Protein AF-A0A0G1L3V7-F1 (afdb_monomer)

Secondary structure (DSSP, 8-state):
-PPP---TT-EEEEEEEGGGBS-THHHHTS-EEEEEE-TT-TTT-EEEEEEEEGGGHHHHHHTBPPTTTSSS--EEEEEETTEEEEEEEEE-TTSSSS--EEEEETT-HHHHHHHHHHHHHTT--GGG----

pLDDT: mean 83.4, std 11.84, range [41.97, 95.75]

Radius of gyration: 13.83 Å; Cα contacts (8 Å, |Δi|>4): 248; chains: 1; bounding box: 34×30×32 Å

Sequence (132 aa):
MAVMELQPNEQCVIRVVEGALIDKSCIANFPQKVLQIFADDPNWNQLLEVQVPFSQIKEIQKAMIKHYEGPSPWYMDGWLANDRDTVICAFGADDGEGGRIYVFKRDDKKTYQEITDYAISKDIPKEQIDFL

Nearest PDB structures (foldseek):
  3h0x-assembly1_A  TM=2.442E-01  e=6.947E-01  Saccharomyces cerevisiae
  4wv7-assembly1_A  TM=2.067E-01  e=1.508E+00  Homo sapiens
  4r5g-assembly2_B-2  TM=2.267E-01  e=3.687E+00  Escherichia coli K-12
  4wv5-assembly2_B  TM=1.784E-01  e=2.156E+00  Homo sapiens
  4wv7-assembly2_B  TM=2.095E-01  e=4.409E+00  Homo sapiens

Organism: NCBI:txid1619026

Solvent-accessible surface area (backbone atoms only — not comparable to full-atom values): 7354 Å² total; per-residue (Å²): 132,88,75,66,82,78,59,57,75,44,49,26,36,34,40,39,46,55,44,41,35,76,47,62,70,78,56,66,90,39,62,71,44,82,76,45,72,42,87,91,40,80,68,42,43,31,35,32,39,35,49,41,39,49,58,50,53,63,58,46,22,63,26,27,40,39,48,89,74,56,80,72,43,45,64,33,32,35,23,34,68,91,37,78,50,38,31,35,40,35,35,16,30,45,65,88,75,62,37,56,77,48,51,46,50,70,84,43,60,65,61,52,50,54,51,52,54,50,41,45,76,56,69,31,58,71,90,75,70,80,84,127

Foldseek 3Di:
DDADDDDQQFKWWKKDQCLQFQDNVLQVPWDKDFPAADPPDVSRGTIITTIDGPNSLLVRLQRGDAQPRGPAWDKMKTAGPVDRQWIWIKTRLRLVPRIDIGTDGVPPVVVLVVVLVVCVVSVNDSVNSDGD

Structure (mmCIF, N/CA/C/O backbone):
data_AF-A0A0G1L3V7-F1
#
_entry.id   AF-A0A0G1L3V7-F1
#
loop_
_atom_site.group_PDB
_atom_site.id
_atom_site.type_symbol
_atom_site.label_atom_id
_atom_site.label_alt_id
_atom_site.label_comp_id
_atom_site.label_asym_id
_atom_site.label_entity_id
_atom_site.label_seq_id
_atom_site.pdbx_PDB_ins_code
_atom_site.Cartn_x
_atom_site.Cartn_y
_atom_site.Cartn_z
_atom_site.occupancy
_atom_site.B_iso_or_equiv
_atom_site.auth_seq_id
_atom_site.auth_comp_id
_atom_site.auth_asym_id
_atom_site.auth_atom_id
_atom_site.pdbx_PDB_model_num
ATOM 1 N N . MET A 1 1 ? -17.267 12.136 5.019 1.00 43.97 1 MET A N 1
ATOM 2 C CA . MET A 1 1 ? -16.898 10.754 5.391 1.00 43.97 1 MET A CA 1
ATOM 3 C C . MET A 1 1 ? -15.851 10.864 6.475 1.00 43.97 1 MET A C 1
ATOM 5 O O . MET A 1 1 ? -14.988 11.723 6.341 1.00 43.97 1 MET A O 1
ATOM 9 N N . ALA A 1 2 ? -15.987 10.118 7.569 1.00 41.97 2 ALA A N 1
ATOM 10 C CA . ALA A 1 2 ? -14.984 10.126 8.627 1.00 41.97 2 ALA A CA 1
ATOM 11 C C . ALA A 1 2 ? -13.784 9.307 8.143 1.00 41.97 2 ALA A C 1
ATOM 13 O O . ALA A 1 2 ? -13.934 8.129 7.839 1.00 41.97 2 ALA A O 1
ATOM 14 N N . VAL A 1 3 ? -12.628 9.952 8.013 1.00 55.44 3 VAL A N 1
ATOM 15 C CA . VAL A 1 3 ? -11.359 9.264 7.769 1.00 55.44 3 VAL A CA 1
ATOM 16 C C . VAL A 1 3 ? -10.981 8.583 9.085 1.00 55.44 3 VAL A C 1
ATOM 18 O O . VAL A 1 3 ? -10.988 9.240 10.126 1.00 55.44 3 VAL A O 1
ATOM 21 N N . MET A 1 4 ? -10.726 7.273 9.074 1.00 68.38 4 MET A N 1
ATOM 22 C CA . MET A 1 4 ? -10.215 6.584 10.262 1.00 68.38 4 MET A CA 1
ATOM 23 C C . MET A 1 4 ? -8.784 7.061 10.531 1.00 68.38 4 MET A C 1
ATOM 25 O O . MET A 1 4 ? -7.905 6.886 9.690 1.00 68.38 4 MET A O 1
ATOM 29 N N . GLU A 1 5 ? -8.547 7.666 11.694 1.00 76.44 5 GLU A N 1
ATOM 30 C CA . GLU A 1 5 ? -7.207 8.069 12.124 1.00 76.44 5 GLU A CA 1
ATOM 31 C C . GLU A 1 5 ? -6.562 6.947 12.941 1.00 76.44 5 GLU A C 1
ATOM 33 O O . GLU A 1 5 ? -6.988 6.655 14.060 1.00 76.44 5 GLU A O 1
ATOM 38 N N . LEU A 1 6 ? -5.528 6.321 12.375 1.00 83.75 6 LEU A N 1
ATOM 39 C CA . LEU A 1 6 ? -4.708 5.333 13.074 1.00 83.75 6 LEU A CA 1
ATOM 40 C C . LEU A 1 6 ? -3.641 6.015 13.929 1.00 83.75 6 LEU A C 1
ATOM 42 O O . LEU A 1 6 ? -3.052 7.029 13.540 1.00 83.75 6 LEU A O 1
ATOM 46 N N . GLN A 1 7 ? -3.357 5.434 15.090 1.00 88.06 7 GLN A N 1
ATOM 47 C CA . GLN A 1 7 ? -2.272 5.876 15.953 1.00 88.06 7 GLN A CA 1
ATOM 48 C C . GLN A 1 7 ? -0.913 5.477 15.348 1.00 88.06 7 GLN A C 1
ATOM 50 O O . GLN A 1 7 ? -0.766 4.379 14.806 1.00 88.06 7 GLN A O 1
ATOM 55 N N . PRO A 1 8 ? 0.136 6.310 15.484 1.00 88.06 8 PRO A N 1
ATOM 56 C CA . PRO A 1 8 ? 1.445 6.067 14.862 1.00 88.06 8 PRO A CA 1
ATOM 57 C C . PRO A 1 8 ? 2.112 4.721 15.196 1.00 88.06 8 PRO A C 1
ATOM 59 O O . PRO A 1 8 ? 2.942 4.230 14.426 1.00 88.06 8 PRO A O 1
ATOM 62 N N . ASN A 1 9 ? 1.800 4.147 16.357 1.00 91.62 9 ASN A N 1
ATOM 63 C CA . ASN A 1 9 ? 2.379 2.909 16.876 1.00 91.62 9 ASN A CA 1
ATOM 64 C C . ASN A 1 9 ? 1.527 1.659 16.595 1.00 91.62 9 ASN A C 1
ATOM 66 O O . ASN A 1 9 ? 1.972 0.552 16.919 1.00 91.62 9 ASN A O 1
ATOM 70 N N . GLU A 1 10 ? 0.336 1.811 16.007 1.00 93.44 10 GLU A N 1
ATOM 71 C CA . GLU A 1 10 ? -0.504 0.671 15.647 1.00 93.44 10 GLU A CA 1
ATOM 72 C C . GLU A 1 10 ? 0.215 -0.231 14.652 1.00 93.44 10 GLU A C 1
ATOM 74 O O . GLU A 1 10 ? 0.778 0.226 13.656 1.00 93.44 10 GLU A O 1
ATOM 79 N N . GLN A 1 11 ? 0.227 -1.528 14.953 1.00 95.69 11 GLN A N 1
ATOM 80 C CA . GLN A 1 11 ? 0.883 -2.513 14.109 1.00 95.69 11 GLN A CA 1
ATOM 81 C C . GLN A 1 11 ? 0.003 -2.825 12.907 1.00 95.69 11 GLN A C 1
ATOM 83 O O . GLN A 1 11 ? -1.178 -3.146 13.043 1.00 95.69 11 GLN A O 1
ATOM 88 N N . CYS A 1 12 ? 0.616 -2.766 11.739 1.00 94.81 12 CYS A N 1
ATOM 89 C CA . CYS A 1 12 ? 0.024 -3.045 10.449 1.00 94.81 12 CYS A CA 1
ATOM 90 C C . CYS A 1 12 ? 0.751 -4.240 9.836 1.00 94.81 12 CYS A C 1
ATOM 92 O O . CYS A 1 12 ? 1.944 -4.442 10.064 1.00 94.81 12 CYS A O 1
ATOM 94 N N . VAL A 1 13 ? 0.030 -5.020 9.046 1.00 95.56 13 VAL A N 1
ATOM 95 C CA . VAL A 1 13 ? 0.601 -6.019 8.150 1.00 95.56 13 VAL A CA 1
ATOM 96 C C . VAL A 1 13 ? 0.417 -5.475 6.748 1.00 95.56 13 VAL A C 1
ATOM 98 O O . VAL A 1 13 ? -0.720 -5.276 6.332 1.00 95.56 13 VAL A O 1
ATOM 101 N N . ILE A 1 14 ? 1.514 -5.195 6.055 1.00 94.44 14 ILE A N 1
ATOM 102 C CA . ILE A 1 14 ? 1.496 -4.668 4.689 1.00 94.44 14 ILE A CA 1
ATOM 103 C C . ILE A 1 14 ? 2.014 -5.710 3.704 1.00 94.44 14 ILE A C 1
ATOM 105 O O . ILE A 1 14 ? 2.899 -6.496 4.029 1.00 94.44 14 ILE A O 1
ATOM 109 N N . ARG A 1 15 ? 1.474 -5.693 2.493 1.00 92.56 15 ARG A N 1
ATOM 110 C CA . ARG A 1 15 ? 1.925 -6.440 1.329 1.00 92.56 15 ARG A CA 1
ATOM 111 C C . ARG A 1 15 ? 2.602 -5.461 0.381 1.00 92.56 15 ARG A C 1
ATOM 113 O O . ARG A 1 15 ? 2.002 -4.472 -0.031 1.00 92.56 15 ARG A O 1
ATOM 120 N N . VAL A 1 16 ? 3.863 -5.716 0.062 1.00 89.62 16 VAL A N 1
ATOM 121 C CA . VAL A 1 16 ? 4.671 -4.858 -0.810 1.00 89.62 16 VAL A CA 1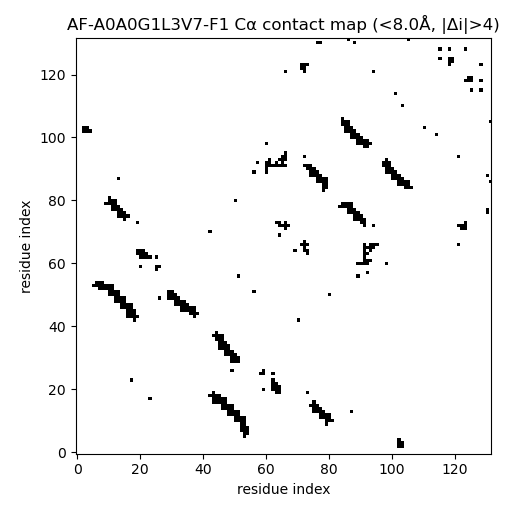
ATOM 122 C C . VAL A 1 16 ? 5.520 -5.718 -1.733 1.00 89.62 16 VAL A C 1
ATOM 124 O O . VAL A 1 16 ? 6.108 -6.715 -1.312 1.00 89.62 16 VAL A O 1
ATOM 127 N N . VAL A 1 17 ? 5.577 -5.349 -3.010 1.00 87.56 17 VAL A N 1
ATOM 128 C CA . VAL A 1 17 ? 6.490 -5.984 -3.962 1.00 87.56 17 VAL A CA 1
ATOM 129 C C . VAL A 1 17 ? 7.884 -5.423 -3.735 1.00 87.56 17 VAL A C 1
ATOM 131 O O . VAL A 1 17 ? 8.096 -4.217 -3.774 1.00 87.56 17 VAL A O 1
ATOM 134 N N . GLU A 1 18 ? 8.854 -6.293 -3.474 1.00 85.88 18 GLU A N 1
ATOM 135 C CA . GLU A 1 18 ? 10.214 -5.880 -3.125 1.00 85.88 18 GLU A CA 1
ATOM 136 C C . GLU A 1 18 ? 10.887 -5.101 -4.263 1.00 85.88 18 GLU A C 1
ATOM 138 O O . GLU A 1 18 ? 11.630 -4.152 -4.018 1.00 85.88 18 GLU A O 1
ATOM 143 N N . GLY A 1 19 ? 10.595 -5.474 -5.511 1.00 82.00 19 GLY A N 1
ATOM 144 C CA . GLY A 1 19 ? 11.033 -4.748 -6.700 1.00 82.00 19 GLY A CA 1
ATOM 145 C C . GLY A 1 19 ? 10.485 -3.324 -6.809 1.00 82.00 19 GLY A C 1
ATOM 146 O O . GLY A 1 19 ? 11.070 -2.510 -7.511 1.00 82.00 19 GLY A O 1
ATOM 147 N N . ALA A 1 20 ? 9.414 -2.994 -6.080 1.00 82.06 20 ALA A N 1
ATOM 148 C CA . ALA A 1 20 ? 8.853 -1.649 -6.034 1.00 82.06 20 ALA A CA 1
ATOM 149 C C . ALA A 1 20 ? 9.620 -0.701 -5.098 1.00 82.06 20 ALA A C 1
ATOM 151 O O . ALA A 1 20 ? 9.284 0.478 -5.049 1.00 82.06 20 ALA A O 1
ATOM 152 N N . LEU A 1 21 ? 10.619 -1.180 -4.344 1.00 85.62 21 LEU A N 1
ATOM 153 C CA . LEU A 1 21 ? 11.394 -0.375 -3.398 1.00 85.62 21 LEU A CA 1
ATOM 154 C C . LEU A 1 21 ? 12.772 -0.012 -3.972 1.00 85.62 21 LEU A C 1
ATOM 156 O O . LEU A 1 21 ? 13.586 -0.885 -4.268 1.00 85.62 21 LEU A O 1
ATOM 160 N N . ILE A 1 22 ? 13.062 1.289 -4.046 1.00 83.19 22 ILE A N 1
ATOM 161 C CA . ILE A 1 22 ? 14.391 1.842 -4.347 1.00 83.19 22 ILE A CA 1
ATOM 162 C C . ILE A 1 22 ? 15.366 1.498 -3.213 1.00 83.19 22 ILE A C 1
ATOM 164 O O . ILE A 1 22 ? 16.506 1.105 -3.463 1.00 83.19 22 ILE A O 1
ATOM 168 N N . ASP A 1 23 ? 14.912 1.628 -1.963 1.00 83.25 23 ASP A N 1
ATOM 169 C CA . ASP A 1 23 ? 15.693 1.310 -0.769 1.00 83.25 23 ASP A CA 1
ATOM 170 C C . ASP A 1 23 ? 15.016 0.207 0.049 1.00 83.25 23 ASP A C 1
ATOM 172 O O . ASP A 1 23 ? 14.084 0.439 0.817 1.00 83.25 23 ASP A O 1
ATOM 176 N N . LYS A 1 24 ? 15.532 -1.016 -0.080 1.00 85.06 24 LYS A N 1
ATOM 177 C CA . LYS A 1 24 ? 15.025 -2.194 0.640 1.00 85.06 24 LYS A CA 1
ATOM 178 C C . LYS A 1 24 ? 15.317 -2.151 2.144 1.00 85.06 24 LYS A C 1
ATOM 180 O O . LYS A 1 24 ? 14.707 -2.898 2.909 1.00 85.06 24 LYS A O 1
ATOM 185 N N . SER A 1 25 ? 16.229 -1.288 2.597 1.00 87.44 25 SER A N 1
ATOM 186 C CA . SER A 1 25 ? 16.564 -1.176 4.019 1.00 87.44 25 SER A CA 1
ATOM 187 C C . SER A 1 25 ? 15.393 -0.652 4.857 1.00 87.44 25 SER A C 1
ATOM 189 O O . SER A 1 25 ? 15.304 -0.990 6.039 1.00 87.44 25 SER A O 1
ATOM 191 N N . CYS A 1 26 ? 14.441 0.063 4.235 1.00 87.12 26 CYS A N 1
ATOM 192 C CA . CYS A 1 26 ? 13.246 0.579 4.906 1.00 87.12 26 CYS A CA 1
ATOM 193 C C . CYS A 1 26 ? 12.356 -0.525 5.499 1.00 87.12 26 CYS A C 1
ATOM 195 O O . CYS A 1 26 ? 11.653 -0.275 6.475 1.00 87.12 26 CYS A O 1
ATOM 197 N N . ILE A 1 27 ? 12.426 -1.750 4.964 1.00 90.00 27 ILE A N 1
ATOM 198 C CA . ILE A 1 27 ? 11.687 -2.908 5.483 1.00 90.00 27 ILE A CA 1
ATOM 199 C C . ILE A 1 27 ? 12.583 -3.947 6.177 1.00 90.00 27 ILE A C 1
ATOM 201 O O . ILE A 1 27 ? 12.076 -4.819 6.880 1.00 90.00 27 ILE A O 1
ATOM 205 N N . ALA A 1 28 ? 13.9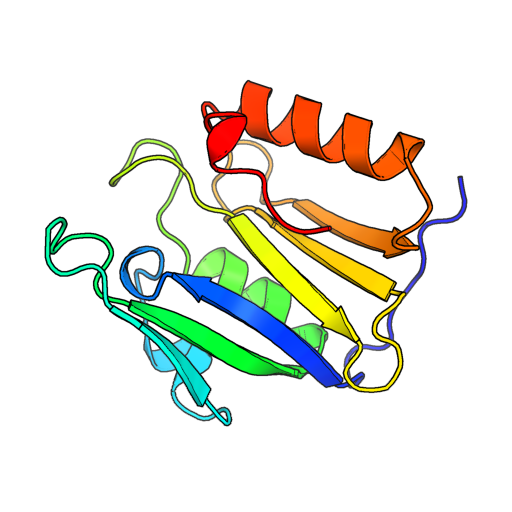09 -3.863 6.027 1.00 89.00 28 ALA A N 1
ATOM 206 C CA . ALA A 1 28 ? 14.857 -4.912 6.427 1.00 89.00 28 ALA A CA 1
ATOM 207 C C . ALA A 1 28 ? 14.852 -5.253 7.929 1.00 89.00 28 ALA A C 1
ATOM 209 O O . ALA A 1 28 ? 15.128 -6.390 8.301 1.00 89.00 28 ALA A O 1
ATOM 210 N N . ASN A 1 29 ? 14.531 -4.285 8.791 1.00 90.62 29 ASN A N 1
ATOM 211 C CA . ASN A 1 29 ? 14.526 -4.469 10.249 1.00 90.62 29 ASN A CA 1
ATOM 212 C C . ASN A 1 29 ? 13.183 -4.966 10.806 1.00 90.62 29 ASN A C 1
ATOM 214 O O . ASN A 1 29 ? 13.040 -5.121 12.020 1.00 90.62 29 ASN A O 1
ATOM 218 N N . PHE A 1 30 ? 12.195 -5.189 9.943 1.00 93.94 30 PHE A N 1
ATOM 219 C CA . PHE A 1 30 ? 10.867 -5.638 10.338 1.00 93.94 30 PHE A CA 1
ATOM 220 C C . PHE A 1 30 ? 10.685 -7.132 10.061 1.00 93.94 30 PHE A C 1
ATOM 222 O O . PHE A 1 30 ? 11.330 -7.663 9.158 1.00 93.94 30 PHE A O 1
ATOM 229 N N . PRO A 1 31 ? 9.812 -7.835 10.805 1.00 94.25 31 PRO A N 1
ATOM 230 C CA . PRO A 1 31 ? 9.438 -9.202 10.467 1.00 94.25 31 PRO A CA 1
ATOM 231 C C . PRO A 1 31 ? 8.847 -9.270 9.054 1.00 94.25 31 PRO A C 1
ATOM 233 O O . PRO A 1 31 ? 7.926 -8.513 8.737 1.00 94.25 31 PRO A O 1
ATOM 236 N N . GLN A 1 32 ? 9.363 -10.183 8.226 1.00 94.44 32 GLN A N 1
ATOM 237 C CA . GLN A 1 32 ? 8.942 -10.361 6.835 1.00 94.44 32 GLN A CA 1
ATOM 238 C C . GLN A 1 32 ? 8.585 -11.815 6.544 1.00 94.44 32 GLN A C 1
ATOM 240 O O . GLN A 1 32 ? 9.179 -12.745 7.095 1.00 94.44 32 GLN A O 1
ATOM 245 N N . LYS A 1 33 ? 7.661 -12.006 5.610 1.00 94.81 33 LYS A N 1
ATOM 246 C CA . LYS A 1 33 ? 7.293 -13.301 5.054 1.00 94.81 33 LYS A CA 1
ATOM 247 C C . LYS A 1 33 ? 7.141 -13.172 3.543 1.0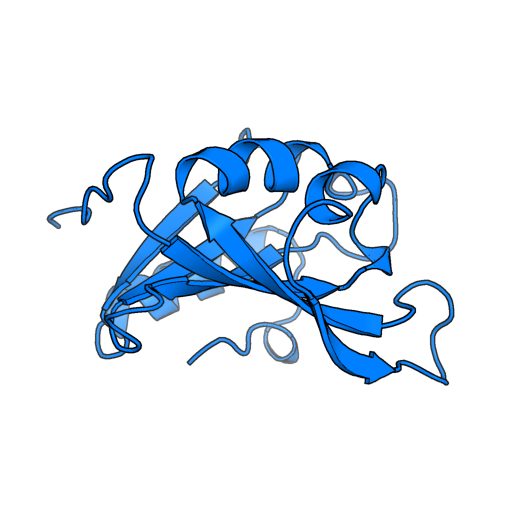0 94.81 33 LYS A C 1
ATOM 249 O O . LYS A 1 33 ? 6.386 -12.337 3.062 1.00 94.81 33 LYS A O 1
ATOM 254 N N . VAL A 1 34 ? 7.820 -14.033 2.792 1.00 93.00 34 VAL A N 1
ATOM 255 C CA . VAL A 1 34 ? 7.644 -14.116 1.337 1.00 93.00 34 VAL A CA 1
ATOM 256 C C . VAL A 1 34 ? 6.294 -14.771 1.041 1.00 93.00 34 VAL A C 1
ATOM 258 O O . VAL A 1 34 ? 6.040 -15.891 1.488 1.00 93.00 34 VAL A O 1
ATOM 261 N N . LEU A 1 35 ? 5.423 -14.072 0.312 1.00 89.81 35 LEU A N 1
ATOM 262 C CA . LEU A 1 35 ? 4.130 -14.594 -0.139 1.00 89.81 35 LEU A CA 1
ATOM 263 C C . LEU A 1 35 ? 4.229 -15.230 -1.527 1.00 89.81 35 LEU A C 1
ATOM 265 O O . LEU A 1 35 ? 3.616 -16.266 -1.772 1.00 89.81 35 LEU A O 1
ATOM 269 N N . GLN A 1 36 ? 5.002 -14.615 -2.422 1.00 88.69 36 GLN A N 1
ATOM 270 C CA . GLN A 1 36 ? 5.153 -15.050 -3.808 1.00 88.69 36 GLN A CA 1
ATOM 271 C C . GLN A 1 36 ? 6.517 -14.625 -4.354 1.00 88.69 36 GLN A C 1
ATOM 273 O O . GLN A 1 36 ? 7.016 -13.558 -4.010 1.00 88.69 36 GLN A O 1
ATOM 278 N N . ILE A 1 37 ? 7.092 -15.445 -5.234 1.00 87.12 37 ILE A N 1
ATOM 279 C CA . ILE A 1 37 ? 8.287 -15.114 -6.019 1.00 87.12 37 ILE A CA 1
ATOM 280 C C . ILE A 1 37 ? 7.852 -14.973 -7.480 1.00 87.12 37 ILE A C 1
ATOM 282 O O . ILE A 1 37 ? 7.193 -15.865 -8.018 1.00 87.12 37 ILE A O 1
ATOM 286 N N . PHE A 1 38 ? 8.206 -13.861 -8.119 1.00 81.44 38 PHE A N 1
ATOM 287 C CA . PHE A 1 38 ? 7.893 -13.589 -9.521 1.00 81.44 38 PHE A CA 1
ATOM 288 C C . PHE A 1 38 ? 9.024 -14.125 -10.406 1.00 81.44 38 PHE A C 1
ATOM 290 O O . PHE A 1 38 ? 9.963 -13.411 -10.739 1.00 81.44 38 PHE A O 1
ATOM 297 N N . ALA A 1 39 ? 8.958 -15.413 -10.757 1.00 75.94 39 ALA A N 1
ATOM 298 C CA . ALA A 1 39 ? 10.014 -16.081 -11.527 1.00 75.94 39 ALA A CA 1
ATOM 299 C C . ALA A 1 39 ? 10.189 -15.520 -12.953 1.00 75.94 39 ALA A C 1
ATOM 301 O O . ALA A 1 39 ? 11.298 -15.547 -13.484 1.00 75.94 39 ALA A O 1
ATOM 302 N N . ASP A 1 40 ? 9.109 -15.001 -13.546 1.00 74.06 40 ASP A N 1
ATOM 303 C CA . ASP A 1 40 ? 9.073 -14.556 -14.944 1.00 74.06 40 ASP A CA 1
ATOM 304 C C . ASP A 1 40 ? 9.349 -13.049 -15.127 1.00 74.06 40 ASP A C 1
ATOM 306 O O . ASP A 1 40 ? 9.555 -12.606 -16.256 1.00 74.06 40 ASP A O 1
ATOM 310 N N . ASP A 1 41 ? 9.395 -12.260 -14.043 1.00 67.62 41 ASP A N 1
ATOM 311 C CA . ASP A 1 41 ? 9.726 -10.827 -14.089 1.00 67.62 41 ASP A CA 1
ATOM 312 C C . ASP A 1 41 ? 10.777 -10.464 -13.018 1.00 67.62 41 ASP A C 1
ATOM 314 O O . ASP A 1 41 ? 10.442 -10.242 -11.845 1.00 67.62 41 ASP A O 1
ATOM 318 N N . PRO A 1 42 ? 12.068 -10.368 -13.396 1.00 64.38 42 PRO A N 1
ATOM 319 C CA . PRO A 1 42 ? 13.144 -10.071 -12.455 1.00 64.38 42 PRO A CA 1
ATOM 320 C C . PRO A 1 42 ? 13.040 -8.668 -11.845 1.00 64.38 42 PRO A C 1
ATOM 322 O O . PRO A 1 42 ? 13.686 -8.411 -10.829 1.00 64.38 42 PRO A O 1
ATOM 325 N N . ASN A 1 43 ? 12.234 -7.765 -12.418 1.00 67.12 43 ASN A N 1
ATOM 326 C CA . ASN A 1 43 ? 12.049 -6.426 -11.863 1.00 67.12 43 ASN A CA 1
ATOM 327 C C . ASN A 1 43 ? 11.147 -6.431 -10.624 1.00 67.12 43 ASN A C 1
ATOM 329 O O . ASN A 1 43 ? 11.188 -5.482 -9.851 1.00 67.12 43 ASN A O 1
ATOM 333 N N . TRP A 1 44 ? 10.344 -7.480 -10.421 1.00 71.69 44 TRP A N 1
ATOM 334 C CA . TRP A 1 44 ? 9.382 -7.566 -9.317 1.00 71.69 44 TRP A CA 1
ATOM 335 C C . TRP A 1 44 ? 9.966 -8.326 -8.124 1.00 71.69 44 TRP A C 1
ATOM 337 O O . TRP A 1 44 ? 9.688 -8.000 -6.968 1.00 71.69 44 TRP A O 1
ATOM 347 N N . ASN A 1 45 ? 10.833 -9.302 -8.405 1.00 81.69 45 ASN A N 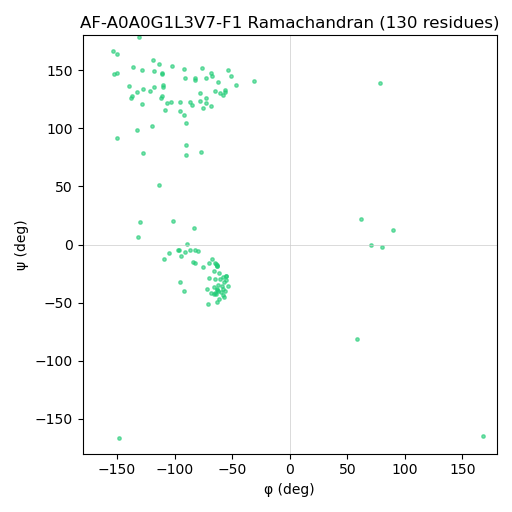1
ATOM 348 C CA . ASN A 1 45 ? 11.486 -10.194 -7.449 1.00 81.69 45 ASN A CA 1
ATOM 349 C C . ASN A 1 45 ? 10.495 -11.017 -6.603 1.00 81.69 45 ASN A C 1
ATOM 351 O O . ASN A 1 45 ? 10.215 -12.173 -6.918 1.00 81.69 45 ASN A O 1
ATOM 355 N N . GLN A 1 46 ? 9.930 -10.437 -5.545 1.00 87.56 46 GLN A N 1
ATOM 356 C CA . GLN A 1 46 ? 9.042 -11.136 -4.617 1.00 87.56 46 GLN A CA 1
ATOM 357 C C . GLN A 1 46 ? 8.002 -10.211 -3.982 1.00 87.56 46 GLN A C 1
ATOM 359 O O . GLN A 1 46 ? 8.270 -9.040 -3.725 1.00 87.56 46 GLN A O 1
ATOM 364 N N . LEU A 1 47 ? 6.822 -10.759 -3.693 1.00 88.94 47 LEU A N 1
ATOM 365 C CA . LEU A 1 47 ? 5.801 -10.134 -2.858 1.00 88.94 47 LEU A CA 1
ATOM 366 C C . LEU A 1 47 ? 6.074 -10.486 -1.395 1.00 88.94 47 LEU A C 1
ATOM 368 O O . LEU A 1 47 ? 6.112 -11.665 -1.028 1.00 88.94 47 LEU A O 1
ATOM 372 N N . LEU A 1 48 ? 6.237 -9.462 -0.566 1.00 92.19 48 LEU A N 1
ATOM 373 C CA . LEU A 1 48 ? 6.535 -9.580 0.854 1.00 92.19 48 LEU A CA 1
ATOM 374 C C . LEU A 1 48 ? 5.338 -9.143 1.690 1.00 92.19 48 LEU A C 1
ATOM 376 O O . LEU A 1 48 ? 4.730 -8.113 1.423 1.00 92.19 48 LEU A O 1
ATOM 380 N N . GLU A 1 49 ? 5.048 -9.903 2.737 1.00 94.25 49 GLU A N 1
ATOM 381 C CA . GLU A 1 49 ? 4.225 -9.488 3.866 1.00 94.25 49 GLU A CA 1
ATOM 382 C C . GLU A 1 49 ? 5.156 -8.992 4.976 1.00 94.25 49 GLU A C 1
ATOM 384 O O . GLU A 1 49 ? 6.041 -9.730 5.411 1.00 94.25 49 GLU A O 1
ATOM 389 N N . VAL A 1 50 ? 4.991 -7.748 5.419 1.00 95.25 50 VAL A N 1
ATOM 390 C CA . VAL A 1 50 ? 5.870 -7.097 6.399 1.00 95.25 50 VAL A CA 1
ATOM 391 C C . VAL A 1 50 ? 5.035 -6.529 7.540 1.00 95.25 50 VAL A C 1
ATOM 393 O O . VAL A 1 50 ? 4.025 -5.863 7.311 1.00 95.25 50 VAL A O 1
ATOM 396 N N . GLN A 1 51 ? 5.458 -6.770 8.781 1.00 95.75 51 GLN A N 1
ATOM 397 C CA . GLN A 1 51 ? 4.797 -6.209 9.957 1.00 95.75 51 GLN A CA 1
ATOM 398 C C . GLN A 1 51 ? 5.490 -4.922 10.414 1.00 95.75 51 GLN A C 1
ATOM 400 O O . GLN A 1 51 ? 6.631 -4.959 10.872 1.00 95.75 51 GLN A O 1
ATOM 405 N N . VAL A 1 52 ? 4.793 -3.787 10.325 1.00 95.62 52 VAL A N 1
ATOM 406 C CA . VAL A 1 52 ? 5.353 -2.454 10.607 1.00 95.62 52 VAL A CA 1
ATOM 407 C C . VAL A 1 52 ? 4.399 -1.599 11.445 1.00 95.62 52 VAL A C 1
ATOM 409 O O . VAL A 1 52 ? 3.184 -1.771 11.354 1.00 95.62 52 VAL A O 1
ATOM 412 N N . PRO A 1 53 ? 4.893 -0.634 12.239 1.00 95.12 53 PRO A N 1
ATOM 413 C CA . PRO A 1 53 ? 4.026 0.387 12.816 1.00 95.12 53 PRO A CA 1
ATOM 414 C C . PRO A 1 53 ? 3.488 1.333 11.732 1.00 95.12 53 PRO A C 1
ATOM 416 O O . PRO A 1 53 ? 4.198 1.651 10.778 1.00 95.12 53 PRO A O 1
ATOM 419 N N . PHE A 1 54 ? 2.266 1.845 11.908 1.00 92.19 54 PHE A N 1
ATOM 420 C CA . PHE A 1 54 ? 1.594 2.731 10.946 1.00 92.19 54 PHE A CA 1
ATOM 421 C C . PHE A 1 54 ? 2.446 3.951 10.558 1.00 92.19 54 PHE A C 1
ATOM 423 O O . PHE A 1 54 ? 2.480 4.359 9.400 1.00 92.19 54 PHE A O 1
ATOM 430 N N . SER A 1 55 ? 3.211 4.501 11.506 1.00 91.25 55 SER A N 1
ATOM 431 C CA . SER A 1 55 ? 4.159 5.599 11.258 1.00 91.25 55 SER A CA 1
ATOM 432 C C . SER A 1 55 ? 5.197 5.317 10.166 1.00 91.25 55 SER A C 1
ATOM 434 O O . SER A 1 55 ? 5.650 6.261 9.521 1.00 91.25 55 SER A O 1
ATOM 436 N N . GLN A 1 56 ? 5.553 4.053 9.926 1.00 92.31 56 GLN A N 1
ATOM 437 C CA . GLN A 1 56 ? 6.570 3.665 8.942 1.00 92.31 56 GLN A CA 1
ATOM 438 C C . GLN A 1 56 ? 6.035 3.598 7.515 1.00 92.31 56 GLN A C 1
ATOM 440 O O . GLN A 1 56 ? 6.814 3.647 6.570 1.00 92.31 56 GLN A O 1
ATOM 445 N N . ILE A 1 57 ? 4.715 3.568 7.330 1.00 89.94 57 ILE A N 1
ATOM 446 C CA . ILE A 1 57 ? 4.087 3.514 6.004 1.00 89.94 57 ILE A CA 1
ATOM 447 C C . ILE A 1 57 ? 4.520 4.705 5.143 1.00 89.94 57 ILE A C 1
ATOM 449 O O . ILE A 1 57 ? 4.802 4.531 3.962 1.00 89.94 57 ILE A O 1
ATOM 453 N N . LYS A 1 58 ? 4.664 5.898 5.735 1.00 86.62 58 LYS A N 1
ATOM 454 C CA . LYS A 1 58 ? 5.160 7.085 5.018 1.00 86.62 58 LYS A CA 1
ATOM 455 C C . LYS A 1 58 ? 6.614 6.955 4.572 1.00 86.62 58 LYS A C 1
ATOM 457 O O 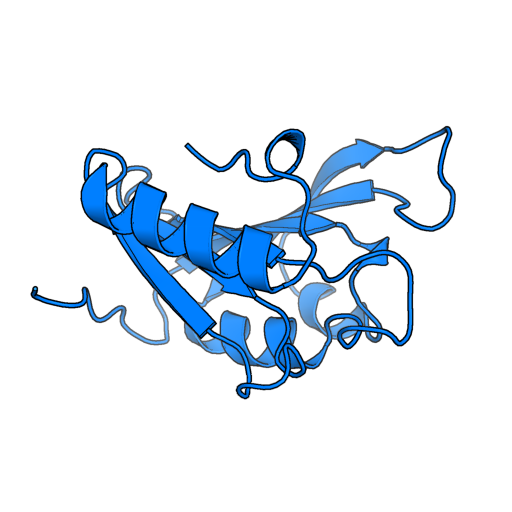. LYS A 1 58 ? 6.967 7.452 3.509 1.00 86.62 58 LYS A O 1
ATOM 462 N N . GLU A 1 59 ? 7.462 6.315 5.371 1.00 88.62 59 GLU A N 1
ATOM 463 C CA . GLU A 1 59 ? 8.863 6.098 4.997 1.00 88.62 59 GLU A CA 1
ATOM 464 C C . GLU A 1 59 ? 8.969 5.048 3.889 1.00 88.62 59 GLU A C 1
ATOM 466 O O . GLU A 1 59 ? 9.711 5.238 2.928 1.00 88.62 59 GLU A O 1
ATOM 471 N N . ILE A 1 60 ? 8.135 4.008 3.946 1.00 88.50 60 ILE A N 1
ATOM 472 C CA . ILE A 1 60 ? 8.046 2.996 2.891 1.00 88.50 60 ILE A CA 1
ATOM 473 C C . ILE A 1 60 ? 7.515 3.618 1.590 1.00 88.50 60 ILE A C 1
ATOM 475 O O . ILE A 1 60 ? 8.100 3.379 0.541 1.00 88.50 60 ILE A O 1
ATOM 479 N N . GLN A 1 61 ? 6.500 4.494 1.637 1.00 87.00 61 GLN A N 1
ATOM 480 C CA . GLN A 1 61 ? 6.026 5.240 0.457 1.00 87.00 61 GLN A CA 1
ATOM 481 C C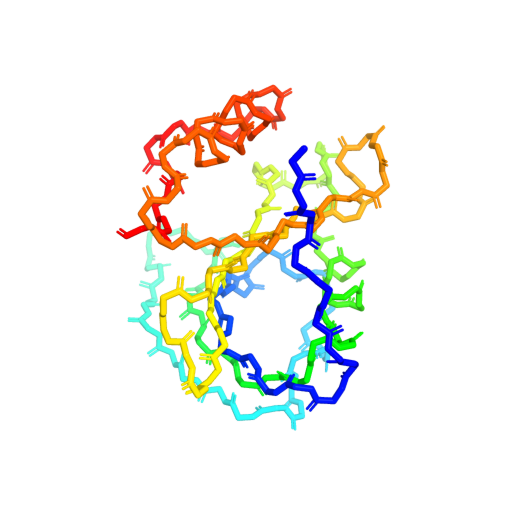 . GLN A 1 61 ? 7.132 6.058 -0.221 1.00 87.00 61 GLN A C 1
ATOM 483 O O . GLN A 1 61 ? 7.175 6.128 -1.447 1.00 87.00 61 GLN A O 1
ATOM 488 N N . LYS A 1 62 ? 8.012 6.702 0.556 1.00 85.31 62 LYS A N 1
ATOM 489 C CA . LYS A 1 62 ? 9.148 7.472 0.016 1.00 85.31 62 LYS A CA 1
ATOM 490 C C . LYS A 1 62 ? 10.217 6.580 -0.602 1.00 85.31 62 LYS A C 1
ATOM 492 O O . LYS A 1 62 ? 10.935 7.025 -1.491 1.00 85.31 62 LYS A O 1
ATOM 497 N N . ALA A 1 63 ? 10.337 5.352 -0.106 1.00 86.88 63 ALA A N 1
ATOM 498 C CA . ALA A 1 63 ? 11.268 4.362 -0.616 1.00 86.88 63 ALA A CA 1
ATOM 499 C C . ALA A 1 63 ? 10.736 3.624 -1.854 1.00 86.88 63 ALA A C 1
ATOM 501 O O . ALA A 1 63 ? 11.477 2.827 -2.423 1.00 86.88 63 ALA A O 1
ATOM 502 N N . MET A 1 64 ? 9.492 3.866 -2.283 1.00 84.00 64 MET A N 1
ATOM 503 C CA . MET A 1 64 ? 8.933 3.266 -3.494 1.00 84.00 64 MET A CA 1
ATOM 504 C C . MET A 1 64 ? 9.456 3.925 -4.772 1.00 84.00 64 MET A C 1
ATOM 506 O O . MET A 1 64 ? 9.783 5.112 -4.792 1.00 84.00 64 MET A O 1
ATOM 510 N N . ILE A 1 65 ? 9.499 3.146 -5.853 1.00 76.25 65 ILE A N 1
ATOM 511 C CA . ILE A 1 65 ? 9.796 3.628 -7.201 1.00 76.25 65 ILE A CA 1
ATOM 512 C C . ILE A 1 65 ? 8.815 4.742 -7.565 1.00 76.25 65 ILE A C 1
ATOM 514 O O . ILE A 1 65 ? 7.599 4.617 -7.403 1.00 76.25 65 ILE A O 1
ATOM 518 N N . LYS A 1 66 ? 9.379 5.842 -8.058 1.00 70.75 66 LYS A N 1
ATOM 519 C CA . LYS A 1 66 ? 8.641 7.028 -8.480 1.00 70.75 66 LYS A CA 1
ATOM 520 C C . LYS A 1 66 ? 7.811 6.720 -9.720 1.00 70.75 66 LYS A C 1
ATOM 522 O O . LYS A 1 66 ? 8.235 5.956 -10.593 1.00 70.75 66 LYS A O 1
ATOM 527 N N . HIS A 1 67 ? 6.640 7.340 -9.811 1.00 62.34 67 HIS A N 1
ATOM 528 C CA . HIS A 1 67 ? 5.793 7.248 -10.995 1.00 62.34 67 HIS A CA 1
ATOM 529 C C . HIS A 1 67 ? 6.598 7.708 -12.226 1.00 62.34 67 HIS A C 1
ATOM 531 O O . HIS A 1 67 ? 7.311 8.707 -12.161 1.00 62.34 67 HIS A O 1
ATOM 537 N N . TYR A 1 68 ? 6.547 6.932 -13.314 1.00 58.81 68 TYR A N 1
ATOM 538 C CA . TYR A 1 68 ? 7.300 7.122 -14.569 1.00 58.81 68 TYR A CA 1
ATOM 539 C C . TYR A 1 68 ? 8.829 6.872 -14.568 1.00 58.81 68 TYR A C 1
ATOM 541 O O . TYR A 1 68 ? 9.434 6.994 -15.634 1.00 58.81 68 TYR A O 1
ATOM 549 N N . GLU A 1 69 ? 9.474 6.497 -13.453 1.00 62.31 69 GLU A N 1
ATOM 550 C CA . GLU A 1 69 ? 10.940 6.259 -13.418 1.00 62.31 69 GLU A CA 1
ATOM 551 C C . GLU A 1 69 ? 11.355 4.772 -13.378 1.00 62.31 69 GLU A C 1
ATOM 553 O O . GLU A 1 69 ? 12.537 4.453 -13.522 1.00 62.31 69 GLU A O 1
ATOM 558 N N . GLY A 1 70 ? 10.409 3.844 -13.229 1.00 58.09 70 GLY A N 1
ATOM 559 C CA . GLY A 1 70 ? 10.661 2.397 -13.231 1.00 58.09 70 GLY A CA 1
ATOM 560 C C . GLY A 1 70 ? 9.480 1.601 -13.802 1.00 58.09 70 GLY A C 1
ATOM 561 O O . GLY A 1 70 ? 8.614 2.201 -14.444 1.00 58.09 70 GLY A O 1
ATOM 562 N N . PRO A 1 71 ? 9.415 0.263 -13.625 1.00 57.44 71 PRO A N 1
ATOM 563 C CA . PRO A 1 71 ? 8.207 -0.493 -13.974 1.00 57.44 71 PRO A CA 1
ATOM 564 C C . PRO A 1 71 ? 6.990 0.125 -13.267 1.00 57.44 71 PRO A C 1
ATOM 566 O O . PRO A 1 71 ? 7.165 0.729 -12.210 1.00 57.44 71 PRO A O 1
ATOM 569 N N . SER A 1 72 ? 5.804 0.010 -13.883 1.00 55.06 72 SER A N 1
ATOM 570 C CA . SER A 1 72 ? 4.573 0.764 -13.585 1.00 55.06 72 SER A CA 1
ATOM 571 C C . SER A 1 72 ? 4.393 1.192 -12.121 1.00 55.06 72 SER A C 1
ATOM 573 O O . SER A 1 72 ? 4.672 0.398 -11.234 1.00 55.06 72 SER A O 1
ATOM 575 N N . PRO A 1 73 ? 3.881 2.405 -11.855 1.00 56.88 73 PRO A N 1
ATOM 576 C CA . PRO A 1 73 ? 3.713 2.960 -10.510 1.00 56.88 73 PRO A CA 1
ATOM 577 C C . PRO A 1 73 ? 3.073 1.975 -9.533 1.00 56.88 73 PRO A C 1
ATOM 579 O O . PRO A 1 73 ? 2.114 1.277 -9.854 1.00 56.88 73 PRO A O 1
ATOM 582 N N . TRP A 1 74 ? 3.623 1.935 -8.324 1.00 72.06 74 TRP A N 1
ATOM 583 C CA . TRP A 1 74 ? 3.303 0.910 -7.344 1.00 72.06 74 TRP A CA 1
ATOM 584 C C . TRP A 1 74 ? 2.528 1.459 -6.155 1.00 72.06 74 TRP A C 1
ATOM 586 O O . TRP A 1 74 ? 2.731 2.587 -5.694 1.00 72.06 74 TRP A O 1
ATOM 596 N N . TYR A 1 75 ? 1.649 0.608 -5.642 1.00 83.12 75 TYR A N 1
ATOM 597 C CA . TYR A 1 75 ? 1.002 0.770 -4.353 1.00 83.12 75 TYR A CA 1
ATOM 598 C C . TYR A 1 75 ? 1.386 -0.411 -3.455 1.00 83.12 75 TYR A C 1
ATOM 600 O O . TYR A 1 75 ? 1.801 -1.469 -3.930 1.00 83.12 75 TYR A O 1
ATOM 608 N N . MET A 1 76 ? 1.259 -0.218 -2.150 1.00 89.62 76 MET A N 1
ATOM 609 C CA . MET A 1 76 ? 1.188 -1.299 -1.176 1.00 89.62 76 MET A CA 1
ATOM 610 C C . MET A 1 76 ? -0.189 -1.300 -0.546 1.00 89.62 76 MET A C 1
ATOM 612 O O . MET A 1 76 ? -0.843 -0.260 -0.437 1.00 89.62 76 MET A O 1
ATOM 616 N N . ASP A 1 77 ? -0.589 -2.456 -0.057 1.00 92.62 77 ASP A N 1
ATOM 617 C CA . ASP A 1 77 ? -1.807 -2.595 0.716 1.00 92.62 77 ASP A CA 1
ATOM 618 C C . ASP A 1 77 ? -1.552 -3.376 2.000 1.00 92.62 77 ASP A C 1
ATOM 620 O O . ASP A 1 77 ? -0.430 -3.786 2.277 1.00 92.62 77 ASP A O 1
ATOM 624 N N . GLY A 1 78 ? -2.571 -3.552 2.826 1.00 93.69 78 GLY A N 1
ATOM 625 C CA . GLY A 1 78 ? -2.442 -4.270 4.074 1.00 93.69 78 GLY A CA 1
ATOM 626 C C . GLY A 1 78 ? -3.645 -4.099 4.973 1.00 93.69 78 GLY A C 1
ATOM 627 O O . GLY A 1 78 ? -4.708 -3.638 4.560 1.00 93.69 78 GLY A O 1
ATOM 628 N N . TRP A 1 79 ? -3.467 -4.456 6.235 1.00 95.25 79 TRP A N 1
ATOM 629 C CA . TRP A 1 79 ? -4.494 -4.320 7.258 1.00 95.25 79 TRP A CA 1
ATOM 630 C C . TRP A 1 79 ? -3.887 -4.080 8.640 1.00 95.25 79 TRP A C 1
ATOM 632 O O . TRP A 1 79 ? -2.702 -4.330 8.876 1.00 95.25 79 TRP A O 1
ATOM 642 N N . LEU A 1 80 ? -4.701 -3.619 9.589 1.00 94.69 80 LEU A N 1
ATOM 643 C CA . LEU A 1 80 ? -4.290 -3.560 10.992 1.00 94.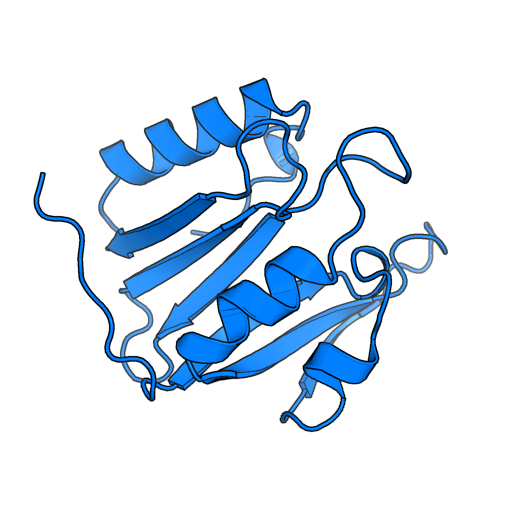69 80 LEU A CA 1
ATOM 644 C C . LEU A 1 80 ? -4.067 -4.972 11.542 1.00 94.69 80 LEU A C 1
ATOM 646 O O . LEU A 1 80 ? -4.926 -5.842 11.421 1.00 94.69 80 LEU A O 1
ATOM 650 N N . ALA A 1 81 ? -2.948 -5.204 12.228 1.00 92.88 81 ALA A N 1
ATOM 651 C CA . ALA A 1 81 ? -2.584 -6.528 12.742 1.00 92.88 81 ALA A CA 1
ATOM 652 C C . ALA A 1 81 ? -3.653 -7.128 13.678 1.00 92.88 81 ALA A C 1
ATOM 654 O O . ALA A 1 81 ? -3.856 -8.341 13.686 1.00 92.88 81 ALA A O 1
ATOM 655 N N . ASN A 1 82 ? -4.357 -6.269 14.422 1.00 93.06 82 ASN A N 1
ATOM 656 C CA . ASN A 1 82 ? -5.423 -6.652 15.349 1.00 93.06 82 ASN A CA 1
ATOM 657 C C . ASN A 1 82 ? -6.838 -6.522 14.752 1.00 93.06 82 ASN A C 1
ATOM 659 O O . ASN A 1 82 ? -7.803 -6.882 15.419 1.00 93.06 82 ASN A O 1
ATOM 663 N N . ASP A 1 83 ? -6.974 -6.003 13.529 1.00 92.50 83 ASP A N 1
ATOM 664 C CA . ASP A 1 83 ? -8.257 -5.775 12.861 1.00 92.50 83 ASP A CA 1
ATOM 665 C C . ASP A 1 83 ? -8.099 -5.907 11.338 1.00 92.50 83 ASP A C 1
ATOM 667 O O . ASP A 1 83 ? -7.808 -4.947 10.623 1.00 92.50 83 ASP A O 1
ATOM 671 N N . ARG A 1 84 ? -8.322 -7.125 10.834 1.00 91.00 84 ARG A N 1
ATOM 672 C CA . ARG A 1 84 ? -8.227 -7.428 9.397 1.00 91.00 84 ARG A CA 1
ATOM 673 C C . ARG A 1 84 ? -9.311 -6.758 8.551 1.00 91.00 84 ARG A C 1
ATOM 675 O O . ARG A 1 84 ? -9.196 -6.776 7.322 1.00 91.00 84 ARG A O 1
ATOM 682 N N . ASP A 1 85 ? -10.345 -6.201 9.178 1.00 92.38 85 ASP A N 1
ATOM 683 C CA . ASP A 1 85 ? -11.391 -5.463 8.477 1.00 92.38 85 ASP A CA 1
ATOM 684 C C . ASP A 1 85 ? -10.984 -4.012 8.234 1.00 92.38 85 ASP A C 1
ATOM 686 O O . ASP A 1 85 ? -11.594 -3.353 7.399 1.00 92.38 85 ASP A O 1
ATOM 690 N N . THR A 1 86 ? -9.953 -3.505 8.913 1.00 93.75 86 THR A N 1
ATOM 691 C CA . THR A 1 86 ? -9.364 -2.200 8.602 1.00 93.75 86 THR A CA 1
ATOM 692 C C . THR A 1 86 ? -8.247 -2.378 7.586 1.00 93.75 86 THR A C 1
ATOM 694 O O . THR A 1 86 ? -7.157 -2.839 7.925 1.00 93.75 86 THR A O 1
ATOM 697 N N . VAL A 1 87 ? -8.535 -2.002 6.345 1.00 93.44 87 VAL A N 1
ATOM 698 C CA . VAL A 1 87 ? -7.639 -2.087 5.194 1.00 93.44 87 VAL A CA 1
ATOM 699 C C . VAL A 1 87 ? -6.845 -0.794 5.062 1.00 93.44 87 VAL A C 1
ATOM 701 O O . VAL A 1 87 ? -7.347 0.302 5.321 1.00 93.44 87 VAL A O 1
ATOM 704 N N . ILE A 1 88 ? -5.593 -0.937 4.650 1.00 93.19 88 ILE A N 1
ATOM 705 C CA . ILE A 1 88 ? -4.657 0.148 4.396 1.00 93.19 88 ILE A CA 1
ATOM 706 C C . ILE A 1 88 ? -4.215 0.029 2.940 1.00 93.19 88 ILE A C 1
ATOM 708 O O . ILE A 1 88 ? -3.843 -1.052 2.508 1.00 93.19 88 ILE A O 1
ATOM 712 N N . CYS A 1 89 ? -4.237 1.125 2.190 1.00 91.62 89 CYS A N 1
ATOM 713 C CA . CYS A 1 89 ? -3.687 1.197 0.836 1.00 91.62 89 CYS A CA 1
ATOM 714 C C . CYS A 1 89 ? -2.836 2.457 0.723 1.00 91.62 89 CYS A C 1
ATOM 716 O O . CYS A 1 89 ? -3.282 3.535 1.111 1.00 91.62 89 CYS A O 1
ATOM 718 N N . ALA A 1 90 ? -1.620 2.348 0.206 1.00 89.75 90 ALA A N 1
ATOM 719 C CA . ALA A 1 90 ? -0.680 3.452 0.125 1.00 89.75 90 ALA A CA 1
ATOM 720 C C . ALA A 1 90 ? 0.043 3.464 -1.223 1.00 89.75 90 ALA A C 1
ATOM 722 O O . ALA A 1 90 ? 0.662 2.479 -1.609 1.00 89.75 90 ALA A O 1
ATOM 723 N N . PHE A 1 91 ? -0.016 4.597 -1.915 1.00 86.75 91 PHE A N 1
ATOM 724 C CA . PHE A 1 91 ? 0.641 4.820 -3.207 1.00 86.75 91 PHE A CA 1
ATOM 725 C C . PHE A 1 91 ? 2.032 5.428 -3.011 1.00 86.75 91 PHE A C 1
ATOM 727 O O . PHE A 1 91 ? 2.245 6.129 -2.022 1.00 86.75 91 PHE A O 1
ATOM 734 N N . GLY A 1 92 ? 2.979 5.185 -3.920 1.00 82.38 92 GLY A N 1
ATOM 735 C CA . GLY A 1 92 ? 4.314 5.794 -3.844 1.00 82.38 92 GLY A CA 1
ATOM 736 C C . GLY A 1 92 ? 4.272 7.322 -3.675 1.00 82.38 92 GLY A C 1
ATOM 737 O O . GLY A 1 92 ? 3.390 7.992 -4.206 1.00 82.38 92 GLY A O 1
ATOM 738 N N . ALA A 1 93 ? 5.227 7.886 -2.926 1.00 68.94 93 ALA A N 1
ATOM 739 C CA . ALA A 1 93 ? 5.242 9.314 -2.570 1.00 68.94 93 ALA A CA 1
ATOM 740 C C . ALA A 1 93 ? 5.395 10.266 -3.772 1.00 68.94 93 ALA A C 1
ATOM 742 O O . ALA A 1 93 ? 5.130 11.460 -3.655 1.00 68.94 93 ALA A O 1
ATOM 743 N N . ASP A 1 94 ? 5.832 9.746 -4.915 1.00 68.31 94 ASP A N 1
ATOM 744 C CA . ASP A 1 94 ? 5.998 10.492 -6.160 1.00 68.31 94 ASP A CA 1
ATOM 745 C C . ASP A 1 94 ? 4.999 9.995 -7.215 1.00 68.31 94 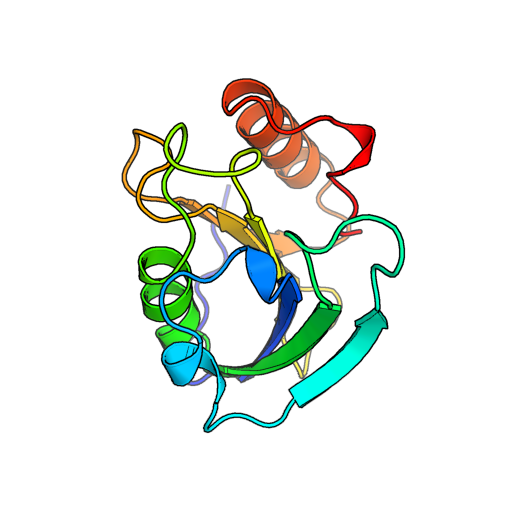ASP A C 1
ATOM 747 O O . ASP A 1 94 ? 5.369 9.627 -8.322 1.00 68.31 94 ASP A O 1
ATOM 751 N N . ASP A 1 95 ? 3.717 9.930 -6.844 1.00 61.22 95 ASP A N 1
ATOM 752 C CA . ASP A 1 95 ? 2.567 9.671 -7.729 1.00 61.22 95 ASP A CA 1
ATOM 753 C C . ASP A 1 95 ? 2.066 10.942 -8.454 1.00 61.22 95 ASP A C 1
ATOM 755 O O . ASP A 1 95 ? 0.950 10.989 -8.988 1.00 61.22 95 ASP A O 1
ATOM 759 N N . GLY A 1 96 ? 2.869 12.012 -8.437 1.00 56.75 96 GLY A N 1
ATOM 760 C CA . GLY A 1 96 ? 2.501 13.348 -8.910 1.00 56.75 96 GLY A CA 1
ATOM 761 C C . GLY A 1 96 ? 1.659 14.174 -7.925 1.00 56.75 96 GLY A C 1
ATOM 762 O O . GLY A 1 96 ? 1.357 15.327 -8.226 1.00 56.75 96 GLY A O 1
ATOM 763 N N . GLU A 1 97 ? 1.288 13.630 -6.758 1.00 62.72 97 GLU A N 1
ATOM 764 C CA . GLU A 1 97 ? 0.487 14.312 -5.724 1.00 62.72 97 GLU A CA 1
ATOM 765 C C . GLU A 1 97 ? 1.056 14.202 -4.298 1.00 62.72 97 GLU A C 1
ATOM 767 O O . GLU A 1 97 ? 0.431 14.675 -3.347 1.00 62.72 97 GLU A O 1
ATOM 772 N N . GLY A 1 98 ? 2.255 13.639 -4.133 1.00 67.62 98 GLY A N 1
ATOM 773 C CA . GLY A 1 98 ? 2.909 13.501 -2.828 1.00 67.62 98 GLY A CA 1
ATOM 774 C C . GLY A 1 98 ? 2.578 12.200 -2.088 1.00 67.62 98 GLY A C 1
ATOM 775 O O . GLY A 1 98 ? 2.887 12.098 -0.898 1.00 67.62 98 GLY A O 1
ATOM 776 N N . GLY A 1 99 ? 1.969 11.222 -2.770 1.00 75.56 99 GLY A N 1
ATOM 777 C CA . GLY A 1 99 ? 1.537 9.949 -2.201 1.00 75.56 99 GLY A CA 1
ATOM 778 C C . GLY A 1 99 ? 0.238 10.063 -1.410 1.00 75.56 99 GLY A C 1
ATOM 779 O O . GLY A 1 99 ? 0.032 10.983 -0.615 1.00 75.56 99 GLY A O 1
ATOM 780 N N . ARG A 1 100 ? -0.647 9.074 -1.563 1.00 86.19 100 ARG A N 1
ATOM 781 C CA . ARG A 1 100 ? -1.871 8.956 -0.753 1.00 86.19 100 ARG A CA 1
ATOM 782 C C . ARG A 1 100 ? -1.885 7.680 0.071 1.00 86.19 100 ARG A C 1
ATOM 784 O O . ARG A 1 100 ? -1.572 6.612 -0.442 1.00 86.19 100 ARG A O 1
ATOM 791 N N . ILE A 1 101 ? -2.280 7.805 1.339 1.00 89.12 101 ILE A N 1
ATOM 792 C CA . ILE A 1 101 ? -2.582 6.678 2.228 1.00 89.12 101 ILE A CA 1
ATOM 793 C C . ILE A 1 101 ? -4.080 6.704 2.507 1.00 89.12 101 ILE A C 1
ATOM 795 O O . ILE A 1 101 ? -4.617 7.708 2.974 1.00 89.12 101 ILE A O 1
ATOM 799 N N . TYR A 1 102 ? -4.732 5.583 2.253 1.00 91.38 102 TYR A N 1
ATOM 800 C CA . TYR A 1 102 ? -6.126 5.331 2.553 1.00 91.38 102 TYR A CA 1
ATOM 801 C C . TYR A 1 102 ? -6.215 4.312 3.682 1.00 91.38 102 TYR A C 1
ATOM 803 O O . TYR A 1 102 ? -5.522 3.295 3.662 1.00 91.38 102 TYR A O 1
ATOM 811 N N . VAL A 1 103 ? -7.087 4.583 4.649 1.00 92.88 103 VAL A N 1
ATOM 812 C CA . VAL A 1 103 ? -7.453 3.652 5.719 1.00 92.88 103 VAL A CA 1
ATOM 813 C C . VAL A 1 103 ? -8.969 3.567 5.748 1.00 92.88 103 VAL A C 1
ATOM 815 O O . VAL A 1 103 ? -9.641 4.590 5.898 1.00 92.88 103 VAL A O 1
ATOM 818 N N . PHE A 1 104 ? -9.513 2.368 5.566 1.00 93.31 104 PHE A N 1
ATOM 819 C CA . PHE A 1 104 ? -10.949 2.173 5.390 1.00 93.31 104 PHE A CA 1
ATOM 820 C C . PHE A 1 104 ? -11.392 0.782 5.843 1.00 93.31 104 PHE A C 1
ATOM 822 O O . PHE A 1 104 ? -10.569 -0.102 6.081 1.00 93.31 104 PHE A O 1
ATOM 829 N N . LYS A 1 105 ? -12.703 0.585 5.992 1.00 93.38 105 LYS A N 1
ATOM 830 C CA . LYS A 1 105 ? -13.262 -0.732 6.308 1.00 93.38 105 LYS A CA 1
ATOM 831 C C . LYS A 1 105 ? -13.409 -1.576 5.046 1.00 93.38 105 LYS A C 1
ATOM 833 O O . LYS A 1 105 ? -13.802 -1.064 4.005 1.00 93.38 105 LYS A O 1
ATOM 838 N N . ARG A 1 106 ? -13.137 -2.877 5.144 1.00 90.25 106 ARG A N 1
ATOM 839 C CA . ARG A 1 106 ? -13.177 -3.840 4.031 1.00 90.25 106 ARG A CA 1
ATOM 840 C C . ARG A 1 106 ? -14.525 -3.859 3.294 1.00 90.25 106 ARG A C 1
ATOM 842 O O . ARG A 1 106 ? -14.569 -4.123 2.098 1.00 90.25 106 ARG A O 1
ATOM 849 N N . ASP A 1 107 ? -15.623 -3.572 3.989 1.00 91.62 107 ASP A N 1
ATOM 850 C CA . ASP A 1 107 ? -16.975 -3.508 3.427 1.00 91.62 107 ASP A CA 1
ATOM 851 C C . ASP A 1 107 ? -17.349 -2.134 2.834 1.00 91.62 107 ASP A C 1
ATOM 853 O O . ASP A 1 107 ? -18.399 -2.005 2.193 1.00 91.62 107 ASP A O 1
ATOM 857 N N . ASP A 1 108 ? -16.485 -1.122 2.969 1.00 92.31 108 ASP A N 1
ATOM 858 C CA . ASP A 1 108 ? -16.667 0.205 2.384 1.00 92.31 108 ASP A CA 1
ATOM 859 C C . ASP A 1 108 ? -16.347 0.196 0.882 1.00 92.31 108 ASP A C 1
ATOM 861 O O . ASP A 1 108 ? -15.297 0.634 0.400 1.00 92.31 108 ASP A O 1
ATOM 865 N N . LYS A 1 109 ? -17.327 -0.288 0.118 1.00 89.94 109 LYS A N 1
ATOM 866 C CA . LYS A 1 109 ? -17.287 -0.340 -1.349 1.00 89.94 109 LYS A CA 1
ATOM 867 C C . LYS A 1 109 ? -17.085 1.028 -1.993 1.00 89.94 109 LYS A C 1
ATOM 869 O O . LYS A 1 109 ? -16.572 1.094 -3.107 1.00 89.94 109 LYS A O 1
ATOM 874 N N . LYS A 1 110 ? -17.521 2.106 -1.334 1.00 92.06 110 LYS A N 1
ATOM 875 C CA . LYS A 1 110 ? -17.397 3.454 -1.883 1.00 92.06 110 LYS A CA 1
ATOM 876 C C . LYS A 1 110 ? -15.935 3.881 -1.858 1.00 92.06 110 LYS A C 1
ATOM 878 O O . LYS A 1 110 ? -15.408 4.261 -2.899 1.00 92.06 110 LYS A O 1
ATOM 883 N N . THR A 1 111 ? -15.281 3.745 -0.707 1.00 90.88 111 THR A N 1
ATOM 884 C CA . THR A 1 111 ? -13.857 4.067 -0.577 1.00 90.88 111 THR A CA 1
ATOM 885 C C . THR A 1 111 ? -13.001 3.154 -1.457 1.00 90.88 111 THR A C 1
ATOM 887 O O . THR A 1 111 ? -12.100 3.639 -2.134 1.00 90.88 111 THR A O 1
ATOM 890 N N . TYR A 1 112 ? -13.328 1.861 -1.559 1.00 90.38 112 TYR A N 1
ATOM 891 C CA . TYR A 1 112 ? -12.647 0.960 -2.498 1.00 90.38 112 TYR A CA 1
ATOM 892 C C . TYR A 1 112 ? -12.732 1.438 -3.957 1.00 90.38 112 TYR A C 1
ATOM 894 O O . TYR A 1 112 ? -11.720 1.453 -4.661 1.00 90.38 112 TYR A O 1
ATOM 902 N N . GLN A 1 113 ? -13.915 1.864 -4.412 1.00 91.00 113 GLN A N 1
ATOM 903 C CA . GLN A 1 113 ? -14.081 2.401 -5.764 1.00 91.00 113 GLN A CA 1
ATOM 904 C C . GLN A 1 113 ? -13.271 3.690 -5.956 1.00 91.00 113 GLN A C 1
ATOM 906 O O . GLN A 1 113 ? -12.588 3.823 -6.965 1.00 91.00 113 GLN A O 1
ATOM 911 N N . GLU A 1 114 ? -13.280 4.598 -4.975 1.00 92.19 114 GLU A N 1
ATOM 912 C CA . GLU A 1 114 ? -12.489 5.837 -5.014 1.00 92.19 114 GLU A CA 1
ATOM 913 C C . GLU A 1 114 ? -10.977 5.555 -5.125 1.00 92.19 114 GLU A C 1
ATOM 915 O O . GLU A 1 114 ? -10.280 6.215 -5.897 1.00 92.19 114 GLU A O 1
ATOM 920 N N . ILE A 1 115 ? -10.466 4.557 -4.396 1.00 90.62 115 ILE A N 1
ATOM 921 C CA . ILE A 1 115 ? -9.058 4.132 -4.475 1.00 90.62 115 ILE A CA 1
ATOM 922 C C . ILE A 1 115 ? -8.758 3.488 -5.831 1.00 90.62 115 ILE A C 1
ATOM 924 O O . ILE A 1 115 ? -7.717 3.761 -6.423 1.00 90.62 115 ILE A O 1
ATOM 928 N N . THR A 1 116 ? -9.670 2.656 -6.334 1.00 90.00 116 THR A N 1
ATOM 929 C CA . THR A 1 116 ? -9.534 1.998 -7.641 1.00 90.00 116 THR A CA 1
ATOM 930 C C . THR A 1 116 ? -9.457 3.032 -8.764 1.00 90.00 116 THR A C 1
ATOM 932 O O . THR A 1 116 ? -8.561 2.969 -9.604 1.00 90.00 116 THR A O 1
ATOM 935 N N . ASP A 1 117 ? -10.350 4.022 -8.754 1.00 90.69 117 ASP A N 1
ATOM 936 C CA . ASP A 1 117 ? -10.358 5.113 -9.731 1.00 90.69 117 ASP A CA 1
ATOM 937 C C . ASP A 1 117 ? -9.075 5.953 -9.635 1.00 90.69 117 ASP A C 1
ATOM 939 O O . ASP A 1 117 ? -8.508 6.348 -10.656 1.00 90.69 117 ASP A O 1
ATOM 943 N N . TYR A 1 118 ? -8.574 6.181 -8.414 1.00 88.81 118 TYR A N 1
ATOM 944 C CA . TYR A 1 118 ? -7.303 6.867 -8.197 1.00 88.81 118 TYR A CA 1
ATOM 945 C C . TYR A 1 118 ? -6.127 6.081 -8.782 1.00 88.81 118 TYR A C 1
ATOM 947 O O . TYR A 1 118 ? -5.354 6.642 -9.552 1.00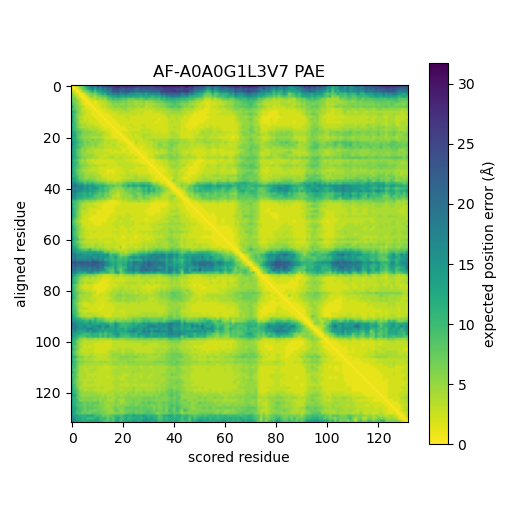 88.81 118 TYR A O 1
ATOM 955 N N . ALA A 1 119 ? -6.019 4.786 -8.492 1.00 85.62 119 ALA A N 1
ATOM 956 C CA . ALA A 1 119 ? -4.969 3.922 -9.025 1.00 85.62 119 ALA A CA 1
ATOM 957 C C . ALA A 1 119 ? -4.974 3.889 -10.565 1.00 85.62 119 ALA A C 1
ATOM 959 O O . ALA A 1 119 ? -3.925 4.050 -11.186 1.00 85.62 119 ALA A O 1
ATOM 960 N N . ILE A 1 120 ? -6.155 3.789 -11.187 1.00 86.69 120 ILE A N 1
ATOM 961 C CA . ILE A 1 120 ? -6.307 3.852 -12.651 1.00 86.69 120 ILE A CA 1
ATOM 962 C C . ILE A 1 120 ? -5.841 5.209 -13.196 1.00 86.69 120 ILE A C 1
ATOM 964 O O . ILE A 1 120 ? -5.172 5.257 -14.224 1.00 86.69 120 ILE A O 1
ATOM 968 N N . SER A 1 121 ? -6.137 6.316 -12.501 1.00 85.06 121 SER A N 1
ATOM 969 C CA . SER A 1 121 ? -5.649 7.655 -12.883 1.00 85.06 121 SER A CA 1
ATOM 970 C C . SER A 1 121 ? -4.123 7.786 -12.827 1.00 85.06 121 SER A C 1
ATOM 972 O O . SER A 1 121 ? -3.556 8.708 -13.410 1.00 85.06 121 SER A O 1
ATOM 974 N N . LYS A 1 122 ? -3.468 6.863 -12.115 1.00 79.31 122 LYS A N 1
ATOM 975 C CA . LYS A 1 122 ? -2.019 6.729 -12.011 1.00 79.31 122 LYS A CA 1
ATOM 976 C C . LYS A 1 122 ? -1.486 5.611 -12.908 1.00 79.31 122 LYS A C 1
ATOM 978 O O . LYS A 1 122 ? -0.391 5.154 -12.640 1.00 79.31 122 LYS A O 1
ATOM 983 N N . ASP A 1 123 ? -2.202 5.171 -13.940 1.00 77.94 123 ASP A N 1
ATOM 984 C CA . ASP A 1 123 ? -1.759 4.124 -14.878 1.00 77.94 123 ASP A CA 1
ATOM 985 C C . ASP A 1 123 ? -1.508 2.740 -14.240 1.00 77.94 123 ASP A C 1
ATOM 987 O O . ASP A 1 123 ? -0.797 1.903 -14.802 1.00 77.94 123 ASP A O 1
ATOM 991 N N . ILE A 1 124 ? -2.111 2.462 -13.078 1.00 78.25 124 ILE A N 1
ATOM 992 C CA . ILE A 1 124 ? -2.097 1.126 -12.469 1.00 78.25 124 ILE A CA 1
ATOM 993 C C . ILE A 1 124 ? -3.242 0.307 -13.084 1.00 78.25 124 ILE A C 1
ATOM 995 O O . ILE A 1 124 ? -4.406 0.708 -12.961 1.00 78.25 124 ILE A O 1
ATOM 999 N N . PRO A 1 125 ? -2.964 -0.836 -13.742 1.00 75.50 125 PRO A N 1
ATOM 1000 C CA . PRO A 1 125 ? -4.009 -1.654 -14.345 1.00 75.50 125 PRO A CA 1
ATOM 1001 C C . PRO A 1 125 ? -4.982 -2.184 -13.294 1.00 75.50 125 PRO A C 1
ATOM 1003 O O . PRO A 1 125 ? -4.572 -2.619 -12.218 1.00 75.50 125 PRO A O 1
ATOM 1006 N N . LYS A 1 126 ? -6.278 -2.197 -13.615 1.00 81.19 126 LYS A N 1
ATOM 1007 C CA . LYS A 1 126 ? -7.333 -2.576 -12.666 1.00 81.19 126 LYS A CA 1
ATOM 1008 C C . LYS A 1 126 ? -7.162 -3.996 -12.125 1.00 81.19 126 LYS A C 1
ATOM 1010 O O . LYS A 1 126 ? -7.445 -4.251 -10.963 1.00 81.19 126 LYS A O 1
ATOM 1015 N N . GLU A 1 127 ? -6.683 -4.906 -12.957 1.00 76.69 127 GLU A N 1
ATOM 1016 C CA . GLU A 1 127 ? -6.372 -6.291 -12.613 1.00 76.69 127 GLU A CA 1
ATOM 1017 C C . GLU A 1 127 ? -5.257 -6.441 -11.568 1.00 76.69 127 GLU A C 1
ATOM 1019 O O . GLU A 1 127 ? -5.159 -7.493 -10.948 1.00 76.69 127 GLU A O 1
ATOM 1024 N N . GLN A 1 128 ? -4.438 -5.405 -11.357 1.00 71.69 128 GLN A N 1
ATOM 1025 C CA . GLN A 1 128 ? -3.407 -5.375 -10.316 1.00 71.69 128 GLN A CA 1
ATOM 1026 C C . GLN A 1 128 ? -3.923 -4.777 -8.999 1.00 71.69 128 GLN A C 1
ATOM 1028 O O . GLN A 1 128 ? -3.201 -4.790 -8.007 1.00 71.69 128 GLN A O 1
ATOM 1033 N N . ILE A 1 129 ? -5.148 -4.239 -8.969 1.00 79.12 129 ILE A N 1
ATOM 1034 C CA . ILE A 1 129 ? -5.782 -3.611 -7.801 1.00 79.12 129 ILE A CA 1
ATOM 1035 C C . ILE A 1 129 ? -6.546 -4.691 -7.018 1.00 79.12 129 ILE A C 1
ATOM 1037 O O . ILE A 1 129 ? -7.771 -4.800 -7.113 1.00 79.12 129 ILE A O 1
ATOM 1041 N N . ASP A 1 130 ? -5.816 -5.511 -6.260 1.00 73.56 130 ASP A N 1
ATOM 1042 C CA . ASP A 1 130 ? -6.351 -6.692 -5.571 1.00 73.56 130 ASP A CA 1
ATOM 1043 C C . ASP A 1 130 ? -5.999 -6.695 -4.072 1.00 73.56 130 ASP A C 1
ATOM 1045 O O . ASP A 1 130 ? -5.062 -7.353 -3.603 1.00 73.56 130 ASP A O 1
ATOM 1049 N N . PHE A 1 131 ? -6.747 -5.896 -3.304 1.00 75.88 131 PHE A N 1
ATOM 1050 C CA . PHE A 1 131 ? -6.531 -5.703 -1.865 1.00 75.88 131 PHE A CA 1
ATOM 1051 C C . PHE A 1 131 ? -7.774 -5.855 -0.976 1.00 75.88 131 PHE A C 1
ATOM 1053 O O . PHE A 1 131 ? -7.761 -5.407 0.174 1.00 75.88 131 PHE A O 1
ATOM 1060 N N . LEU A 1 132 ? -8.830 -6.516 -1.472 1.00 72.38 132 LEU A N 1
ATOM 1061 C CA . LEU A 1 132 ? -10.020 -6.890 -0.687 1.00 72.38 132 LEU A CA 1
ATOM 1062 C C . LEU A 1 132 ? -10.211 -8.403 -0.564 1.00 72.38 132 LEU A C 1
ATOM 1064 O O . LEU A 1 132 ? -10.115 -9.093 -1.597 1.00 72.38 132 LEU A O 1
#

Mean predicted aligned error: 5.79 Å